Protein AF-A0A2V6S9T0-F1 (afdb_monomer_lite)

Secondary structure (DSSP, 8-state):
-TT---HHHHHHHHHHHHSPTT--GGGGGGT-SSHHHHHHHHHHHH----HHHHHHHHHHHHHHHHHHHHHHHHHHHHHHHHHHHHHT-TTHHHHHHHHHHHHHHHHHHHHHHH--

Foldseek 3Di:
DVVDPDPLVVQLVVLVVPDDPPDDLLVSLVSGDDPVNNVVSVVVVPDPDDPVNVVVVVVVVVVVVVVVVLVVVLVVLVVVLVVCVVVVHPCNVVSVVVNVVSVVVVVVVVVVVPPD

Structure (mmCIF, N/CA/C/O backbone):
data_AF-A0A2V6S9T0-F1
#
_entry.id   AF-A0A2V6S9T0-F1
#
loop_
_atom_site.group_PDB
_atom_site.id
_atom_site.type_symbol
_atom_site.label_atom_id
_atom_site.label_alt_id
_atom_site.label_comp_id
_atom_site.label_asym_id
_atom_site.label_entity_id
_atom_site.label_seq_id
_atom_site.pdbx_PDB_ins_code
_atom_site.Cartn_x
_atom_site.Cartn_y
_atom_site.Cartn_z
_atom_site.occupancy
_atom_site.B_iso_or_equiv
_atom_site.auth_seq_id
_atom_site.auth_comp_id
_atom_site.auth_asym_id
_atom_site.auth_atom_id
_atom_site.pdbx_PDB_model_num
ATOM 1 N N . GLU A 1 1 ? -6.276 1.408 -6.259 1.00 49.69 1 GLU A N 1
ATOM 2 C CA . GLU A 1 1 ? -5.763 2.279 -7.346 1.00 49.69 1 GLU A CA 1
ATOM 3 C C . GLU A 1 1 ? -6.159 3.736 -7.160 1.00 49.69 1 GLU A C 1
ATOM 5 O O . GLU A 1 1 ?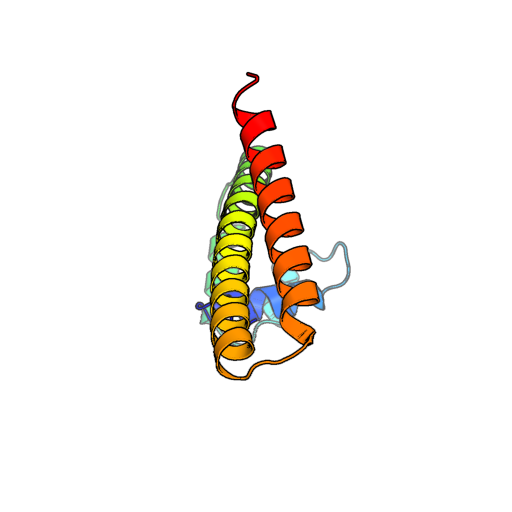 -5.376 4.592 -7.544 1.00 49.69 1 GLU A O 1
ATOM 10 N N . GLU A 1 2 ? -7.282 4.031 -6.496 1.00 52.81 2 GLU A N 1
ATOM 11 C CA . GLU A 1 2 ? -7.670 5.401 -6.106 1.00 52.81 2 GLU A CA 1
ATOM 12 C C . GLU A 1 2 ? -6.632 6.148 -5.249 1.00 52.81 2 GLU A C 1
ATOM 14 O O . GLU A 1 2 ? -6.605 7.374 -5.259 1.00 52.81 2 GLU A O 1
ATOM 19 N N . ASP A 1 3 ? -5.730 5.439 -4.562 1.00 59.22 3 ASP A N 1
ATOM 20 C CA . ASP A 1 3 ? -4.667 6.061 -3.759 1.00 59.22 3 ASP A CA 1
ATOM 21 C C . ASP A 1 3 ? -3.540 6.707 -4.597 1.00 59.22 3 ASP A C 1
ATOM 23 O O . ASP A 1 3 ? -2.679 7.395 -4.044 1.00 59.22 3 ASP A O 1
ATOM 27 N N . LEU A 1 4 ? -3.521 6.502 -5.922 1.00 66.50 4 LEU A N 1
ATOM 28 C CA . LEU A 1 4 ? -2.538 7.087 -6.838 1.00 66.50 4 LEU A CA 1
ATOM 29 C C . LEU A 1 4 ? -3.195 8.110 -7.766 1.00 66.50 4 LEU A C 1
ATOM 31 O O . LEU A 1 4 ? -3.845 7.764 -8.752 1.00 66.50 4 LEU A O 1
ATOM 35 N N . ALA A 1 5 ? -2.957 9.390 -7.481 1.00 75.44 5 ALA A N 1
ATOM 36 C CA . ALA A 1 5 ? -3.516 10.493 -8.258 1.00 75.44 5 ALA A CA 1
ATOM 37 C C . ALA A 1 5 ? -2.996 10.537 -9.709 1.00 75.44 5 ALA A C 1
ATOM 39 O O . ALA A 1 5 ? -3.730 10.934 -10.611 1.00 75.44 5 ALA A O 1
ATOM 40 N N . HIS A 1 6 ? -1.753 10.105 -9.958 1.00 82.69 6 HIS A N 1
ATOM 41 C CA . HIS A 1 6 ? -1.134 10.209 -11.281 1.00 82.69 6 HIS A CA 1
ATOM 42 C C . HIS A 1 6 ? -1.588 9.064 -12.211 1.00 82.69 6 HIS A C 1
ATOM 44 O O . HIS A 1 6 ? -1.251 7.903 -11.950 1.00 82.69 6 HIS A O 1
ATOM 50 N N . PRO A 1 7 ? -2.314 9.346 -13.311 1.00 82.62 7 PRO A N 1
ATOM 51 C CA . PRO A 1 7 ? -2.850 8.313 -14.201 1.00 82.62 7 PRO A CA 1
ATOM 52 C C . PRO A 1 7 ? -1.747 7.470 -14.852 1.00 82.62 7 PRO A C 1
ATOM 54 O O . PRO A 1 7 ? -1.849 6.247 -14.860 1.00 82.62 7 PRO A O 1
ATOM 57 N N . GLY A 1 8 ? -0.641 8.091 -15.275 1.00 84.44 8 GLY A N 1
ATOM 58 C CA . GLY A 1 8 ? 0.456 7.351 -15.903 1.00 84.44 8 GLY A CA 1
ATOM 59 C C . GLY A 1 8 ? 1.178 6.375 -14.965 1.00 84.44 8 GLY A C 1
ATOM 60 O O . GLY A 1 8 ? 1.585 5.299 -15.390 1.00 84.44 8 GLY A O 1
ATOM 61 N N . LEU A 1 9 ? 1.254 6.679 -13.660 1.00 84.44 9 LEU A N 1
ATOM 62 C CA . LEU A 1 9 ? 1.832 5.750 -12.679 1.00 84.44 9 LEU A CA 1
ATOM 63 C C . LEU A 1 9 ? 0.896 4.566 -12.425 1.00 84.44 9 LEU A C 1
ATOM 65 O O . LEU A 1 9 ? 1.361 3.450 -12.213 1.00 84.44 9 LEU A O 1
ATOM 69 N N . ARG A 1 10 ? -0.425 4.787 -12.476 1.00 87.56 10 ARG A N 1
ATOM 70 C CA . ARG A 1 10 ? -1.405 3.697 -12.387 1.00 87.56 10 ARG A CA 1
ATOM 71 C C . ARG A 1 10 ? -1.276 2.742 -13.569 1.00 87.56 10 ARG A C 1
ATOM 73 O O . ARG A 1 10 ? -1.234 1.537 -13.349 1.00 87.56 10 ARG A O 1
ATOM 80 N N . ALA A 1 11 ? -1.152 3.273 -14.784 1.00 88.12 11 ALA A N 1
ATOM 81 C CA . ALA A 1 11 ? -0.954 2.465 -15.984 1.00 88.12 11 ALA A CA 1
ATOM 82 C C . ALA A 1 11 ? 0.345 1.640 -15.915 1.00 88.12 11 ALA A C 1
ATOM 84 O O . ALA A 1 11 ? 0.310 0.434 -16.146 1.00 88.12 11 ALA A O 1
ATOM 85 N N . LEU A 1 12 ? 1.459 2.256 -15.498 1.00 88.94 12 LEU A N 1
ATOM 86 C CA . LEU A 1 12 ? 2.738 1.559 -15.308 1.00 88.94 12 LEU A CA 1
ATOM 87 C C . LEU A 1 12 ? 2.649 0.424 -14.286 1.00 88.94 12 LEU A C 1
ATOM 89 O O . LEU A 1 12 ? 3.126 -0.678 -14.542 1.00 88.94 12 LEU A O 1
ATOM 93 N N . LEU A 1 13 ? 2.012 0.664 -13.138 1.00 87.75 13 LEU A N 1
ATOM 94 C CA . LEU A 1 13 ? 1.816 -0.374 -12.123 1.00 87.75 13 LEU A CA 1
ATOM 95 C C . LEU A 1 13 ? 0.892 -1.494 -12.604 1.00 87.75 13 LEU A C 1
ATOM 97 O O . LEU A 1 13 ? 1.096 -2.648 -12.231 1.00 87.75 13 LEU A O 1
ATOM 101 N N . GLY A 1 14 ? -0.113 -1.163 -13.415 1.00 89.06 14 GLY A N 1
ATOM 102 C CA . GLY A 1 14 ? -0.961 -2.147 -14.080 1.00 89.06 14 GLY A CA 1
ATOM 103 C C . GLY A 1 14 ? -0.139 -3.065 -14.981 1.00 89.06 14 GLY A C 1
ATOM 104 O O . GLY A 1 14 ? -0.187 -4.281 -14.806 1.00 89.06 14 GLY A O 1
ATOM 105 N N . ALA A 1 15 ? 0.673 -2.485 -15.868 1.00 88.94 15 ALA A N 1
ATOM 106 C CA . ALA A 1 15 ? 1.552 -3.232 -16.766 1.00 88.94 15 ALA A CA 1
ATOM 107 C C . ALA A 1 15 ? 2.563 -4.100 -15.994 1.00 88.94 15 ALA A C 1
ATOM 109 O O . ALA A 1 15 ? 2.678 -5.295 -16.251 1.00 88.94 15 ALA A O 1
ATOM 110 N N . LEU A 1 16 ? 3.223 -3.540 -14.973 1.00 88.62 16 LEU A N 1
ATOM 111 C CA . LEU A 1 16 ? 4.184 -4.262 -14.128 1.00 88.62 16 LEU A CA 1
ATOM 112 C C . LEU A 1 16 ? 3.578 -5.469 -13.403 1.00 88.62 16 LEU A C 1
ATOM 114 O O . LEU A 1 16 ? 4.258 -6.472 -13.217 1.00 88.62 16 LEU A O 1
ATOM 118 N N . ARG A 1 17 ? 2.314 -5.389 -12.974 1.00 87.19 17 ARG A N 1
ATOM 119 C CA . ARG A 1 17 ? 1.633 -6.506 -12.297 1.00 87.19 17 ARG A CA 1
ATOM 120 C C . ARG A 1 17 ? 1.291 -7.659 -13.231 1.00 87.19 17 ARG A C 1
ATOM 122 O O . ARG A 1 17 ? 1.215 -8.790 -12.766 1.00 87.19 17 ARG A O 1
ATOM 129 N N . GLN A 1 18 ? 1.017 -7.357 -14.497 1.00 87.50 18 GLN A N 1
ATOM 130 C CA . GLN A 1 18 ? 0.688 -8.362 -15.510 1.00 87.50 18 GLN A CA 1
ATOM 131 C C . GLN A 1 18 ? 1.943 -8.947 -16.163 1.00 87.50 18 GLN A C 1
ATOM 133 O O . GLN A 1 18 ? 1.893 -10.032 -16.740 1.00 87.50 18 GLN A O 1
ATOM 138 N N . ALA A 1 19 ? 3.071 -8.243 -16.064 1.00 86.50 19 ALA A N 1
ATOM 139 C CA . ALA A 1 19 ? 4.330 -8.692 -16.620 1.00 86.50 19 ALA A CA 1
ATOM 140 C C . ALA A 1 19 ? 4.854 -9.945 -15.892 1.00 86.50 19 ALA A C 1
ATOM 142 O O . ALA A 1 19 ? 4.903 -9.979 -14.657 1.00 86.50 19 ALA A O 1
ATOM 143 N N . PRO A 1 20 ? 5.292 -10.975 -16.637 1.00 83.25 20 PRO A N 1
ATOM 144 C CA . PRO A 1 20 ? 6.000 -12.108 -16.062 1.00 83.25 20 PRO A CA 1
ATOM 145 C C . PRO A 1 20 ? 7.241 -11.669 -15.272 1.00 83.25 20 PRO A C 1
ATOM 147 O O . PRO A 1 20 ? 7.949 -10.732 -15.649 1.00 83.25 20 PRO A O 1
ATOM 150 N N . ALA A 1 21 ? 7.533 -12.379 -14.181 1.00 82.75 21 ALA A N 1
ATOM 151 C CA . ALA A 1 21 ? 8.728 -12.118 -13.387 1.00 82.75 21 ALA A CA 1
ATOM 152 C C . ALA A 1 21 ? 9.999 -12.285 -14.242 1.00 82.75 21 ALA A C 1
ATOM 154 O O . ALA A 1 21 ? 10.151 -13.280 -14.949 1.00 82.75 21 ALA A O 1
ATOM 155 N N . GLY A 1 22 ? 10.917 -11.318 -14.156 1.00 76.31 22 GLY A N 1
ATOM 156 C CA . GLY A 1 22 ? 12.190 -11.338 -14.888 1.00 76.31 22 GLY A CA 1
ATOM 157 C C . GLY A 1 22 ? 12.142 -10.748 -16.301 1.00 76.31 22 GLY A C 1
ATOM 158 O O . GLY A 1 22 ? 13.147 -10.799 -17.005 1.00 76.31 22 GLY A O 1
ATOM 159 N N . VAL A 1 23 ? 11.012 -10.174 -16.722 1.00 84.31 23 VAL A N 1
ATOM 160 C CA . VAL A 1 23 ? 10.933 -9.409 -17.973 1.00 84.31 23 VAL A CA 1
ATOM 161 C C . VAL A 1 23 ? 11.747 -8.118 -17.862 1.00 84.31 23 VAL A C 1
ATOM 163 O O . VAL A 1 23 ? 11.701 -7.427 -16.844 1.00 84.31 23 VAL A O 1
ATOM 166 N N . ALA A 1 24 ? 12.489 -7.800 -18.927 1.00 85.50 24 ALA A N 1
ATOM 167 C CA . ALA A 1 24 ? 13.244 -6.558 -19.029 1.00 85.50 24 ALA A CA 1
ATOM 168 C C . ALA A 1 24 ? 12.289 -5.348 -18.949 1.00 85.50 24 ALA A C 1
ATOM 170 O O . ALA A 1 24 ? 11.263 -5.353 -19.637 1.00 85.50 24 ALA A O 1
ATOM 171 N N . PRO A 1 25 ? 12.594 -4.313 -18.149 1.00 83.31 25 PRO A N 1
ATOM 172 C CA . PRO A 1 25 ? 11.721 -3.151 -17.985 1.00 83.31 25 PRO A CA 1
ATOM 173 C C . PRO A 1 25 ? 11.326 -2.466 -19.303 1.00 83.31 25 PRO A C 1
ATOM 175 O O . PRO A 1 25 ? 10.213 -1.963 -19.430 1.00 83.31 25 PRO A O 1
ATOM 178 N N . GLU A 1 26 ? 12.198 -2.489 -20.311 1.00 88.50 26 GLU A N 1
ATOM 179 C CA . GLU A 1 26 ? 11.965 -1.932 -21.645 1.00 88.50 26 GLU A CA 1
ATOM 180 C C . GLU A 1 26 ? 10.811 -2.626 -22.378 1.00 88.50 26 GLU A C 1
ATOM 182 O O . GLU A 1 26 ? 10.104 -1.990 -23.159 1.00 88.50 26 GLU A O 1
ATOM 187 N N . ALA A 1 27 ? 10.578 -3.915 -22.116 1.00 88.75 27 ALA A N 1
ATOM 188 C CA . ALA A 1 27 ? 9.500 -4.669 -22.752 1.00 88.75 27 ALA A CA 1
ATOM 189 C C . ALA A 1 27 ? 8.110 -4.155 -22.341 1.00 88.75 27 ALA A C 1
ATOM 191 O O . ALA A 1 27 ? 7.152 -4.298 -23.098 1.00 88.75 27 ALA A O 1
ATOM 192 N N . LEU A 1 28 ? 8.004 -3.479 -21.189 1.00 87.94 28 LEU A N 1
ATOM 193 C CA . LEU A 1 28 ? 6.760 -2.854 -20.736 1.00 87.94 28 LEU A CA 1
ATOM 194 C C . LEU A 1 28 ? 6.316 -1.709 -21.649 1.00 87.94 28 LEU A C 1
ATOM 196 O O . LEU A 1 28 ? 5.137 -1.374 -21.650 1.00 87.94 28 LEU A O 1
ATOM 200 N N . MET A 1 29 ? 7.212 -1.130 -22.459 1.00 90.12 29 MET A N 1
ATOM 201 C CA . MET A 1 29 ? 6.871 -0.057 -23.402 1.00 90.12 29 MET A CA 1
ATOM 202 C C . MET A 1 29 ? 5.742 -0.445 -24.365 1.00 90.12 29 MET A C 1
ATOM 204 O O . MET A 1 29 ? 4.972 0.425 -24.769 1.00 90.12 29 MET A O 1
ATOM 208 N N . ALA A 1 30 ? 5.644 -1.727 -24.734 1.00 88.50 30 ALA A N 1
ATOM 209 C CA . ALA A 1 30 ? 4.615 -2.235 -25.642 1.00 88.50 30 ALA A CA 1
ATOM 210 C C . ALA A 1 30 ? 3.232 -2.365 -24.979 1.00 88.50 30 ALA A C 1
ATOM 212 O O . ALA A 1 30 ? 2.217 -2.293 -25.666 1.00 88.50 30 ALA A O 1
ATOM 213 N N . GLU A 1 31 ? 3.197 -2.507 -23.654 1.00 87.81 31 GLU A N 1
ATOM 214 C CA . GLU A 1 31 ? 1.979 -2.726 -22.863 1.00 87.81 31 GLU A CA 1
ATOM 215 C C . GLU A 1 31 ? 1.354 -1.413 -22.359 1.00 87.81 31 GLU A C 1
ATOM 217 O O . GLU A 1 31 ? 0.276 -1.408 -21.760 1.00 87.81 31 GLU A O 1
ATOM 222 N N . LEU A 1 32 ? 2.029 -0.277 -22.568 1.00 88.25 32 LEU A N 1
ATOM 223 C CA . LEU A 1 32 ? 1.566 1.019 -22.085 1.00 88.25 32 LEU A CA 1
ATOM 224 C C . LEU A 1 32 ? 0.590 1.686 -23.064 1.00 88.25 32 LEU A C 1
ATOM 226 O O . LEU A 1 32 ? 0.827 1.697 -24.272 1.00 88.25 32 LEU A O 1
ATOM 230 N N . PRO A 1 33 ? -0.489 2.306 -22.549 1.00 85.38 33 PRO A N 1
ATOM 231 C CA . PRO A 1 33 ? -1.619 2.751 -23.363 1.00 85.38 33 PRO A CA 1
ATOM 232 C C . PRO A 1 33 ? -1.321 3.976 -24.238 1.00 85.38 33 PRO A C 1
ATOM 234 O O . PRO A 1 33 ? -2.042 4.223 -25.203 1.00 85.38 33 PRO A O 1
ATOM 237 N N . GLY A 1 34 ? -0.296 4.764 -23.904 1.00 89.06 34 GLY A N 1
ATOM 238 C CA . GLY A 1 34 ? -0.058 6.064 -24.519 1.00 89.06 34 GLY A CA 1
ATOM 239 C C . GLY A 1 34 ? 1.401 6.505 -24.506 1.00 89.06 34 GLY A C 1
ATOM 240 O O . GLY A 1 34 ? 2.294 5.876 -23.940 1.00 89.06 34 GLY A O 1
ATOM 241 N N . GLU A 1 35 ? 1.673 7.597 -25.218 1.00 88.81 35 GLU A N 1
ATOM 242 C CA . GLU A 1 35 ? 3.006 8.206 -25.293 1.00 88.81 35 GLU A CA 1
ATOM 243 C C . GLU A 1 35 ? 3.439 8.837 -23.963 1.00 88.81 35 GLU A C 1
ATOM 245 O O . GLU A 1 35 ? 4.610 8.755 -23.607 1.00 88.81 35 GLU A O 1
ATOM 250 N N . ALA A 1 36 ? 2.499 9.384 -23.186 1.00 86.44 36 ALA A N 1
ATOM 251 C CA . ALA A 1 36 ? 2.791 9.971 -21.880 1.00 86.44 36 ALA A CA 1
ATOM 252 C C . ALA A 1 36 ? 3.325 8.924 -20.885 1.00 86.44 36 ALA A C 1
ATOM 254 O O . ALA A 1 36 ? 4.303 9.167 -20.180 1.00 86.44 36 ALA A O 1
ATOM 255 N N . GLU A 1 37 ? 2.718 7.738 -20.855 1.00 90.81 37 GLU A N 1
ATOM 256 C CA . GLU A 1 37 ? 3.144 6.620 -20.014 1.00 90.81 37 GLU A CA 1
ATOM 257 C C . GLU A 1 37 ? 4.505 6.075 -20.447 1.00 90.81 37 GLU A C 1
ATOM 259 O O . GLU A 1 37 ? 5.361 5.807 -19.604 1.00 90.81 37 GLU A O 1
ATOM 264 N N . ARG A 1 38 ? 4.723 5.947 -21.761 1.00 91.38 38 ARG A N 1
ATOM 265 C CA . ARG A 1 38 ? 6.003 5.497 -22.327 1.00 91.38 38 ARG A CA 1
ATOM 266 C C . ARG A 1 38 ? 7.126 6.495 -22.055 1.00 91.38 38 ARG A C 1
ATOM 268 O O . ARG A 1 38 ? 8.219 6.087 -21.676 1.00 91.38 38 ARG A O 1
ATOM 275 N N . GLY A 1 39 ? 6.850 7.794 -22.170 1.00 89.12 39 GLY A N 1
ATOM 276 C CA . GLY A 1 39 ? 7.791 8.853 -21.805 1.00 89.12 39 GLY A CA 1
ATOM 277 C C . GLY A 1 39 ? 8.151 8.827 -20.318 1.00 89.12 39 GLY A C 1
ATOM 278 O O . GLY A 1 39 ? 9.319 8.970 -19.965 1.00 89.12 39 GLY A O 1
ATOM 279 N N . LEU A 1 40 ? 7.170 8.566 -19.447 1.00 90.31 40 LEU A N 1
ATOM 280 C CA . LEU A 1 40 ? 7.408 8.387 -18.015 1.00 90.31 40 LEU A CA 1
ATOM 281 C C . LEU A 1 40 ? 8.288 7.162 -17.729 1.00 90.31 40 LEU A C 1
ATOM 283 O O . LEU A 1 40 ? 9.229 7.271 -16.947 1.00 90.31 40 LEU A O 1
ATOM 287 N N . LEU A 1 41 ? 8.032 6.019 -18.377 1.00 90.75 41 LEU A N 1
ATOM 288 C CA . LEU A 1 41 ? 8.901 4.846 -18.248 1.00 90.75 41 LEU A CA 1
ATOM 289 C C . LEU A 1 41 ? 10.320 5.146 -18.740 1.00 90.75 41 LEU A C 1
ATOM 291 O O . LEU A 1 41 ? 11.277 4.802 -18.060 1.00 90.75 41 LEU A O 1
ATOM 295 N N . ALA A 1 42 ? 10.469 5.829 -19.876 1.00 90.38 42 ALA A N 1
ATOM 296 C CA . ALA A 1 42 ? 11.781 6.177 -20.418 1.00 90.38 42 ALA A CA 1
ATOM 297 C C . ALA A 1 42 ? 12.578 7.053 -19.441 1.00 90.38 42 ALA A C 1
ATOM 299 O O . ALA A 1 42 ? 13.749 6.782 -19.192 1.00 90.38 42 ALA A O 1
ATOM 300 N N . ALA A 1 43 ? 11.929 8.053 -18.837 1.00 89.75 43 ALA A N 1
ATOM 301 C CA . ALA A 1 43 ? 12.552 8.895 -17.821 1.00 89.75 43 ALA A CA 1
ATOM 302 C C . ALA A 1 43 ? 13.028 8.077 -16.607 1.00 89.75 43 ALA A C 1
ATOM 304 O O . ALA A 1 43 ? 14.153 8.271 -16.155 1.00 89.75 43 ALA A O 1
ATOM 305 N N . LEU A 1 44 ? 12.212 7.128 -16.132 1.00 87.69 44 LEU A N 1
ATOM 306 C CA . LEU A 1 44 ? 12.562 6.246 -15.012 1.00 87.69 44 LEU A CA 1
ATOM 307 C C . LEU A 1 44 ? 13.725 5.300 -15.340 1.00 87.69 44 LEU A C 1
ATOM 309 O O . LEU A 1 44 ? 14.567 5.057 -14.486 1.00 87.69 44 LEU A O 1
ATOM 313 N N . LEU A 1 45 ? 13.798 4.776 -16.567 1.00 87.69 45 LEU A N 1
ATOM 314 C CA . LEU A 1 45 ? 14.900 3.900 -16.995 1.00 87.69 45 LEU A CA 1
ATOM 315 C C . LEU A 1 45 ? 16.227 4.647 -17.138 1.00 87.69 45 LEU A C 1
ATOM 317 O O . LEU A 1 45 ? 17.294 4.062 -16.972 1.00 87.69 45 LEU A O 1
ATOM 321 N N . MET A 1 46 ? 16.165 5.937 -17.462 1.00 87.12 46 MET A N 1
ATOM 322 C CA . MET A 1 46 ? 17.345 6.796 -17.549 1.00 87.12 46 MET A CA 1
ATOM 323 C C . MET A 1 46 ? 17.801 7.319 -16.182 1.00 87.12 46 MET A C 1
ATOM 325 O O . MET A 1 46 ? 18.928 7.806 -16.062 1.00 87.12 46 MET A O 1
ATOM 329 N N . GLU A 1 47 ? 16.945 7.247 -15.163 1.00 83.12 47 GLU A N 1
ATOM 330 C CA . GLU A 1 47 ? 17.266 7.692 -13.814 1.00 83.12 47 GLU A CA 1
ATOM 331 C C . GLU A 1 47 ? 18.313 6.757 -13.191 1.00 83.12 47 GLU A C 1
ATOM 333 O O . GLU A 1 47 ? 18.048 5.603 -12.861 1.00 83.12 47 GLU A O 1
ATOM 338 N N . GLN A 1 48 ? 19.538 7.260 -13.025 1.00 66.19 48 GLN A N 1
ATOM 339 C CA . GLN A 1 48 ? 20.634 6.521 -12.395 1.00 66.19 48 GLN A CA 1
ATOM 340 C C . GLN A 1 48 ? 20.499 6.561 -10.868 1.00 66.19 48 GLN A C 1
ATOM 342 O O . GLN A 1 48 ? 21.280 7.211 -10.175 1.00 66.19 48 GLN A O 1
ATOM 347 N N . ALA A 1 49 ? 19.484 5.886 -10.337 1.00 69.06 49 ALA A N 1
ATOM 348 C CA . ALA A 1 49 ? 19.378 5.644 -8.906 1.00 69.06 49 ALA A CA 1
ATOM 349 C C . ALA A 1 49 ? 20.191 4.398 -8.533 1.00 69.06 49 ALA A C 1
ATOM 351 O O . ALA A 1 49 ? 20.082 3.357 -9.182 1.00 69.06 49 ALA A O 1
ATOM 352 N N . SER A 1 50 ? 20.996 4.480 -7.470 1.00 75.31 50 SER A N 1
ATOM 353 C CA . SER A 1 50 ? 21.622 3.274 -6.931 1.00 75.31 50 SER A CA 1
ATOM 354 C C . SER A 1 50 ? 20.554 2.376 -6.295 1.00 75.31 50 SER A C 1
ATOM 356 O O . SER A 1 50 ? 19.569 2.852 -5.725 1.00 75.31 50 SER A O 1
ATOM 358 N N . GLU A 1 51 ? 20.743 1.059 -6.360 1.00 71.25 51 GLU A N 1
ATOM 359 C CA . GLU A 1 51 ? 19.794 0.092 -5.790 1.00 71.25 51 GLU A CA 1
ATOM 360 C C . GLU A 1 51 ? 19.599 0.294 -4.272 1.00 71.25 51 GLU A C 1
ATOM 362 O O . GLU A 1 51 ? 18.490 0.160 -3.747 1.00 71.25 51 GLU A O 1
ATOM 367 N N . ALA A 1 52 ? 20.659 0.718 -3.573 1.00 69.81 52 ALA A N 1
ATOM 368 C CA . ALA A 1 52 ? 20.611 1.066 -2.155 1.00 69.81 52 ALA A CA 1
ATOM 369 C C . ALA A 1 52 ? 19.721 2.294 -1.881 1.00 69.81 52 ALA A C 1
ATOM 371 O O . ALA A 1 52 ? 18.960 2.303 -0.908 1.00 69.81 52 ALA A O 1
ATOM 372 N N . ASP A 1 53 ? 19.762 3.307 -2.751 1.00 81.31 53 ASP A N 1
ATOM 373 C CA . ASP A 1 53 ? 18.916 4.496 -2.625 1.00 81.31 53 ASP A CA 1
ATOM 374 C C . ASP A 1 53 ? 17.443 4.153 -2.849 1.00 81.31 53 ASP A C 1
ATOM 37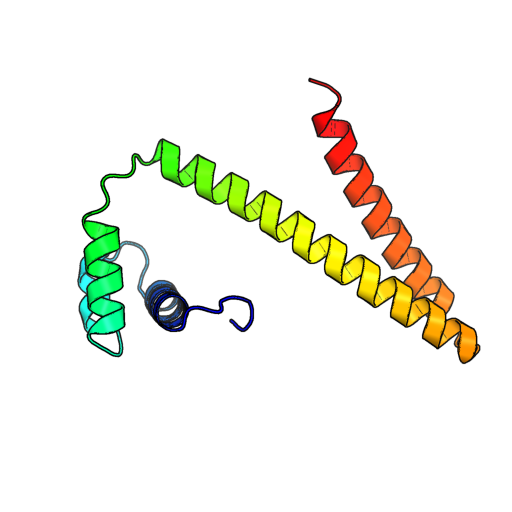6 O O . ASP A 1 53 ? 16.580 4.638 -2.114 1.00 81.31 53 ASP A O 1
ATOM 380 N N . LEU A 1 54 ? 17.144 3.274 -3.809 1.00 79.31 54 LEU A N 1
ATOM 381 C CA . LEU A 1 54 ? 15.779 2.826 -4.085 1.00 79.31 54 LEU A CA 1
ATOM 382 C C . LEU A 1 54 ? 15.191 2.041 -2.909 1.00 79.31 54 LEU A C 1
ATOM 384 O O . LEU A 1 54 ? 14.068 2.319 -2.487 1.00 79.31 54 LEU A O 1
ATOM 388 N N . HIS A 1 55 ? 15.947 1.107 -2.324 1.00 77.56 55 HIS A N 1
ATOM 389 C CA . HIS A 1 55 ? 15.470 0.329 -1.178 1.00 77.56 55 HIS A CA 1
ATOM 390 C C . HIS A 1 55 ? 15.145 1.219 0.034 1.00 77.56 55 HIS A C 1
ATOM 392 O O . HIS A 1 55 ? 14.095 1.068 0.674 1.00 77.56 55 HIS A O 1
ATOM 398 N N . ASN A 1 56 ? 16.011 2.194 0.320 1.00 82.44 56 ASN A N 1
ATOM 399 C CA . ASN A 1 56 ? 15.805 3.153 1.402 1.00 82.44 56 ASN A CA 1
ATOM 400 C C . ASN A 1 56 ? 14.582 4.045 1.146 1.00 82.44 56 ASN A C 1
ATOM 402 O O . ASN A 1 56 ? 13.757 4.238 2.044 1.00 82.44 56 ASN A O 1
ATOM 406 N N . GLN A 1 57 ? 14.422 4.542 -0.083 1.00 83.31 57 GLN A N 1
ATOM 407 C CA . GLN A 1 57 ? 13.277 5.365 -0.473 1.00 83.31 57 GLN A CA 1
ATOM 408 C C . GLN A 1 57 ? 11.956 4.596 -0.394 1.00 83.31 57 GLN A C 1
ATOM 410 O O . GLN A 1 57 ? 10.991 5.098 0.186 1.00 83.31 57 GLN A O 1
ATOM 415 N N . VAL A 1 58 ? 11.917 3.358 -0.897 1.00 86.56 58 VAL A N 1
ATOM 416 C CA . VAL A 1 58 ? 10.736 2.487 -0.809 1.00 86.56 58 VAL A CA 1
ATOM 417 C C . VAL A 1 58 ? 10.367 2.233 0.650 1.00 86.56 58 VAL A C 1
ATOM 419 O O . VAL A 1 58 ? 9.202 2.384 1.020 1.00 86.56 58 VAL A O 1
ATOM 422 N N . THR A 1 59 ? 11.349 1.922 1.496 1.00 85.12 59 THR A N 1
ATOM 423 C CA . THR A 1 59 ? 11.127 1.697 2.931 1.0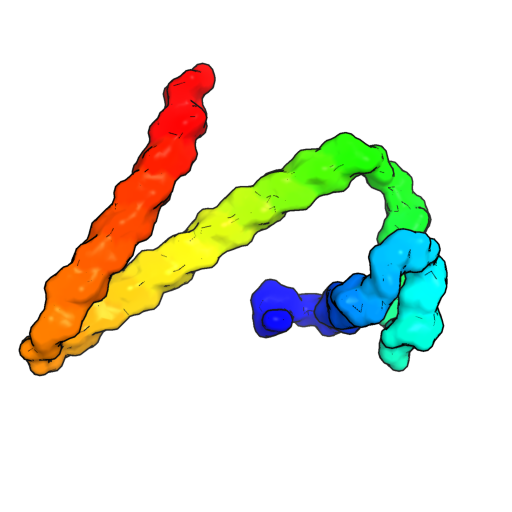0 85.12 59 THR A CA 1
ATOM 424 C C . THR A 1 59 ? 10.546 2.939 3.610 1.00 85.12 59 THR A C 1
ATOM 426 O O . THR A 1 59 ? 9.607 2.848 4.405 1.00 85.12 59 THR A O 1
ATOM 429 N N . GLU A 1 60 ? 11.062 4.124 3.289 1.00 85.44 60 GLU A N 1
ATOM 430 C CA . GLU A 1 60 ? 10.550 5.377 3.842 1.00 85.44 60 GLU A CA 1
ATOM 431 C C . GLU A 1 60 ? 9.131 5.688 3.344 1.00 85.44 60 GLU A C 1
ATOM 433 O O . GLU A 1 60 ? 8.254 6.089 4.116 1.00 85.44 60 GLU A O 1
ATOM 438 N N . TRP A 1 61 ? 8.847 5.445 2.066 1.00 85.19 61 TRP A N 1
ATOM 439 C CA . TRP A 1 61 ? 7.504 5.613 1.516 1.00 85.19 61 TRP A CA 1
ATOM 440 C C . TRP A 1 61 ? 6.496 4.639 2.120 1.00 85.19 61 TRP A C 1
ATOM 442 O O . TRP A 1 61 ? 5.381 5.065 2.434 1.00 85.19 61 TRP A O 1
ATOM 452 N N . GLN A 1 62 ? 6.885 3.384 2.360 1.00 85.94 62 GLN A N 1
ATOM 453 C CA . GLN A 1 62 ? 6.065 2.397 3.065 1.00 85.94 62 GLN A CA 1
ATOM 454 C C . GLN A 1 62 ? 5.717 2.879 4.476 1.00 85.94 62 GLN A C 1
ATOM 456 O O . GLN A 1 62 ? 4.538 2.952 4.826 1.00 85.94 62 GLN A O 1
ATOM 461 N N . LYS A 1 63 ? 6.710 3.337 5.251 1.00 84.44 63 LYS A N 1
ATOM 462 C CA . LYS A 1 63 ? 6.477 3.916 6.586 1.00 84.44 63 LYS A CA 1
ATOM 463 C C . LYS A 1 63 ? 5.498 5.086 6.532 1.00 84.44 63 LYS A C 1
ATOM 465 O O . LYS A 1 63 ? 4.541 5.144 7.307 1.00 84.44 63 LYS A O 1
ATOM 470 N N . ARG A 1 64 ? 5.704 6.025 5.602 1.00 85.50 64 ARG A N 1
ATOM 471 C CA . ARG A 1 64 ? 4.830 7.199 5.440 1.00 85.50 64 ARG A CA 1
ATOM 472 C C . ARG A 1 64 ? 3.408 6.802 5.047 1.00 85.50 64 ARG A C 1
ATOM 474 O O . ARG A 1 64 ? 2.455 7.399 5.554 1.00 85.50 64 ARG A O 1
ATOM 481 N N . TYR A 1 65 ? 3.257 5.826 4.156 1.00 84.50 65 TYR A N 1
ATOM 482 C CA . TYR A 1 65 ? 1.958 5.295 3.754 1.00 84.50 65 TYR A CA 1
ATOM 483 C C . TYR A 1 65 ? 1.234 4.647 4.937 1.00 84.50 65 TYR A C 1
ATOM 485 O O . TYR A 1 65 ? 0.095 5.017 5.221 1.00 84.50 65 TYR A O 1
ATOM 493 N N . ASP A 1 66 ? 1.912 3.787 5.694 1.00 84.25 66 ASP A N 1
ATOM 494 C CA . ASP A 1 66 ? 1.343 3.116 6.863 1.00 84.25 66 ASP A CA 1
ATOM 495 C C . ASP A 1 66 ? 0.890 4.105 7.937 1.00 84.25 66 ASP A C 1
ATOM 497 O O . ASP A 1 66 ? -0.202 3.975 8.495 1.00 84.25 66 ASP A O 1
ATOM 501 N N . ILE A 1 67 ? 1.688 5.145 8.197 1.00 82.31 67 ILE A N 1
ATOM 502 C CA . ILE A 1 67 ? 1.318 6.215 9.132 1.00 82.31 67 ILE A CA 1
ATOM 503 C C . ILE A 1 67 ? 0.045 6.928 8.659 1.00 82.31 67 ILE A C 1
ATOM 505 O O . ILE A 1 67 ? -0.860 7.168 9.464 1.00 82.31 67 ILE A O 1
ATOM 509 N N . ARG A 1 68 ? -0.050 7.278 7.369 1.00 84.94 68 ARG A N 1
ATOM 510 C CA . ARG A 1 68 ? -1.240 7.946 6.814 1.00 84.94 68 ARG A CA 1
ATOM 511 C C . ARG A 1 68 ? -2.470 7.045 6.867 1.00 84.94 68 ARG A C 1
ATOM 513 O O . ARG A 1 68 ? -3.519 7.495 7.327 1.00 84.94 68 ARG A O 1
ATOM 520 N N . ARG A 1 69 ? -2.334 5.783 6.459 1.00 84.81 69 ARG A N 1
ATOM 521 C CA . ARG A 1 69 ? -3.414 4.791 6.468 1.00 84.81 69 ARG A CA 1
ATOM 522 C C . ARG A 1 69 ? -3.961 4.580 7.877 1.00 84.81 69 ARG A C 1
ATOM 524 O O . ARG A 1 69 ? -5.165 4.698 8.078 1.00 84.81 69 ARG A O 1
ATOM 531 N N . ARG A 1 70 ? -3.089 4.380 8.869 1.00 82.19 70 ARG A N 1
ATOM 532 C CA . ARG A 1 70 ? -3.499 4.225 10.276 1.00 82.19 70 ARG A CA 1
ATOM 533 C C . ARG A 1 70 ? -4.199 5.473 10.817 1.00 82.19 70 ARG A C 1
ATOM 535 O O . ARG A 1 70 ? -5.214 5.356 11.494 1.00 82.19 70 ARG A O 1
ATOM 542 N N . LYS A 1 71 ? -3.714 6.680 10.487 1.00 85.31 71 LYS A N 1
ATOM 543 C CA . LYS A 1 71 ? -4.395 7.937 10.861 1.00 85.31 71 LYS A CA 1
ATOM 544 C C . LYS A 1 71 ? -5.804 8.025 10.270 1.00 85.31 71 LYS A C 1
ATOM 546 O O . LYS A 1 71 ? -6.709 8.478 10.966 1.00 85.31 71 LYS A O 1
ATOM 551 N N . LYS A 1 72 ? -5.987 7.613 9.011 1.00 87.62 72 LYS A N 1
ATOM 552 C CA . LYS A 1 72 ? -7.303 7.565 8.356 1.00 87.62 72 LYS A CA 1
ATOM 553 C C . LYS A 1 72 ? -8.233 6.582 9.077 1.00 87.62 72 LYS A C 1
ATOM 555 O O . LYS A 1 72 ? -9.305 6.991 9.501 1.00 87.62 72 LYS A O 1
ATOM 560 N N . GLN A 1 73 ? -7.760 5.363 9.338 1.00 85.94 73 GLN A N 1
ATOM 561 C CA . GLN A 1 73 ? -8.520 4.328 10.051 1.00 85.94 73 GLN A CA 1
ATOM 562 C C . GLN A 1 73 ? -8.951 4.764 11.456 1.00 85.94 73 GLN A C 1
ATOM 564 O O . GLN A 1 73 ? -10.097 4.562 11.837 1.00 85.94 73 GLN A O 1
ATOM 569 N N . ILE A 1 74 ? -8.064 5.412 12.221 1.00 86.75 74 ILE A N 1
ATOM 570 C CA . ILE A 1 74 ? -8.408 5.939 13.551 1.00 86.75 74 ILE A CA 1
ATOM 571 C C . ILE A 1 74 ? -9.539 6.968 13.453 1.00 86.75 74 ILE A C 1
ATOM 573 O O . ILE A 1 74 ? -10.478 6.908 14.239 1.00 86.75 74 ILE A O 1
ATOM 577 N N . ARG A 1 75 ? -9.477 7.892 12.485 1.00 87.19 75 ARG A N 1
ATOM 578 C CA . ARG A 1 75 ? -10.533 8.898 12.287 1.00 87.19 75 ARG A CA 1
ATOM 579 C C . ARG A 1 75 ? -11.867 8.255 11.912 1.00 87.19 75 ARG A C 1
ATOM 581 O O . ARG A 1 75 ? -12.889 8.643 12.465 1.00 87.19 75 ARG A O 1
ATOM 588 N N . GLU A 1 76 ? -11.846 7.282 11.005 1.00 89.44 76 GLU A N 1
ATOM 589 C CA . GLU A 1 76 ? -13.038 6.546 10.567 1.00 89.44 76 GLU A CA 1
ATOM 590 C C . GLU A 1 76 ? -13.675 5.767 11.724 1.00 89.44 76 GLU A C 1
ATOM 592 O O . GLU A 1 76 ? -14.877 5.885 11.943 1.00 89.44 76 GLU A O 1
ATOM 597 N N . LEU A 1 77 ? -12.875 5.056 12.526 1.00 86.69 77 LEU A N 1
ATOM 598 C CA . LEU A 1 77 ? -13.362 4.338 13.707 1.00 86.69 77 LEU A CA 1
ATOM 599 C C . LEU A 1 77 ? -13.891 5.281 14.786 1.00 86.69 77 LEU A C 1
ATOM 601 O O . LEU A 1 77 ? -14.944 5.020 15.356 1.00 86.69 77 LEU A O 1
ATOM 605 N N . SER A 1 78 ? -13.211 6.401 15.054 1.00 85.69 78 SER A N 1
ATOM 606 C CA . SER A 1 78 ? -13.721 7.407 15.994 1.00 85.69 78 SER A CA 1
ATOM 607 C C . SER A 1 78 ? -15.067 7.979 15.543 1.00 85.69 78 SER A C 1
ATOM 609 O O . SER A 1 78 ? -15.953 8.160 16.372 1.00 85.69 78 SER A O 1
ATOM 611 N N . LEU A 1 79 ? -15.248 8.225 14.241 1.00 89.31 79 LEU A N 1
ATOM 612 C CA . LEU A 1 79 ? -16.530 8.665 13.690 1.00 89.31 79 LEU A CA 1
ATOM 613 C C . LEU A 1 79 ? -17.604 7.570 13.791 1.00 89.31 79 LEU A C 1
ATOM 615 O O . LEU A 1 79 ? -18.744 7.859 14.139 1.00 89.31 79 LEU A O 1
ATOM 619 N N . ALA A 1 80 ? -17.250 6.314 13.521 1.00 86.12 80 ALA A N 1
ATOM 620 C CA . ALA A 1 80 ? -18.176 5.193 13.647 1.00 86.12 80 ALA A CA 1
ATOM 621 C C . ALA A 1 80 ? -18.636 4.996 15.102 1.00 86.12 80 ALA A C 1
ATOM 623 O O . ALA A 1 80 ? -19.821 4.783 15.342 1.00 86.12 80 ALA A O 1
ATOM 624 N N . ILE A 1 81 ? -17.729 5.140 16.076 1.00 84.50 81 ILE A N 1
ATOM 625 C CA . ILE A 1 81 ? -18.050 5.062 17.509 1.00 84.50 81 ILE A CA 1
ATOM 626 C C . ILE A 1 81 ? -19.014 6.177 17.910 1.00 84.50 81 ILE A C 1
ATOM 628 O O . ILE A 1 81 ? -20.028 5.886 18.537 1.00 84.50 81 ILE A O 1
ATOM 632 N N . THR A 1 82 ? -18.757 7.433 17.529 1.00 86.81 82 THR A N 1
ATOM 633 C CA . THR A 1 82 ? -19.662 8.542 17.887 1.00 86.81 82 THR A CA 1
ATOM 634 C C . THR A 1 82 ? -21.048 8.367 17.266 1.00 86.81 82 THR A C 1
ATOM 636 O O . THR A 1 82 ? -22.057 8.625 17.922 1.00 86.81 82 THR A O 1
ATOM 639 N N . GLN A 1 83 ? -21.123 7.860 16.033 1.00 87.44 83 GLN A N 1
ATOM 640 C CA . GLN A 1 83 ? -22.392 7.536 15.378 1.00 87.44 83 GLN A CA 1
ATOM 641 C C . GLN A 1 83 ? -23.124 6.365 16.048 1.00 87.44 83 GLN A C 1
ATOM 643 O O . GLN A 1 83 ? -24.343 6.421 16.205 1.00 87.44 83 GLN A O 1
ATOM 648 N N . ALA A 1 84 ? -22.404 5.316 16.450 1.00 84.25 84 ALA A N 1
ATOM 649 C CA . ALA A 1 84 ? -22.970 4.159 17.136 1.00 84.25 84 ALA A CA 1
ATOM 650 C C . ALA A 1 84 ? -23.458 4.525 18.551 1.00 84.25 84 ALA A C 1
ATOM 652 O O . ALA A 1 84 ? -24.559 4.134 18.936 1.00 84.25 84 ALA A O 1
ATOM 653 N N . GLN A 1 85 ? -22.706 5.365 19.275 1.00 82.88 85 GLN A N 1
ATOM 654 C CA . GLN A 1 85 ? -23.096 5.940 20.569 1.00 82.88 85 GLN A CA 1
ATOM 655 C C . GLN A 1 85 ? -24.386 6.756 20.464 1.00 82.88 85 GLN A C 1
ATOM 657 O O . GLN A 1 85 ? -25.288 6.578 21.278 1.00 82.88 85 GLN A O 1
ATOM 662 N N . ALA A 1 86 ? -24.519 7.591 19.429 1.00 84.31 86 ALA A N 1
ATOM 663 C CA . ALA A 1 86 ? -25.739 8.362 19.190 1.00 84.31 86 ALA A CA 1
ATOM 664 C C . ALA A 1 86 ? -26.970 7.479 18.898 1.00 84.31 86 ALA A C 1
ATOM 666 O O . ALA A 1 86 ? -28.096 7.891 19.163 1.00 84.31 86 ALA A O 1
ATOM 667 N N . LYS A 1 87 ? -26.764 6.272 18.356 1.00 86.31 87 LYS A N 1
ATOM 668 C CA . LYS A 1 87 ? -27.826 5.309 18.022 1.00 86.31 87 LYS A CA 1
ATOM 669 C C . LYS A 1 87 ? -28.098 4.276 19.122 1.00 86.31 87 LYS A C 1
ATOM 671 O O . LYS A 1 87 ? -29.062 3.527 18.997 1.00 86.31 87 LYS A O 1
ATOM 676 N N . GLY A 1 88 ? -27.272 4.221 20.171 1.00 78.69 88 GLY A N 1
ATOM 677 C CA . GLY A 1 88 ? -27.347 3.183 21.205 1.00 78.69 88 GLY A CA 1
ATOM 678 C C . GLY A 1 88 ? -27.030 1.775 20.683 1.00 78.69 88 GLY A C 1
ATOM 679 O O . GLY A 1 88 ? -27.577 0.797 21.186 1.00 78.69 88 GLY A O 1
ATOM 680 N N . ASP A 1 89 ? -26.193 1.671 19.648 1.00 80.88 89 ASP A N 1
ATOM 681 C CA . ASP A 1 89 ? -25.903 0.409 18.962 1.00 80.88 89 ASP A CA 1
ATOM 682 C C . ASP A 1 89 ? -24.941 -0.474 19.793 1.00 80.88 89 ASP A C 1
ATOM 684 O O . ASP A 1 89 ? -23.883 0.003 20.212 1.00 80.88 89 ASP A O 1
ATOM 688 N N . PRO A 1 90 ? -25.233 -1.768 20.030 1.00 76.69 90 PRO A N 1
ATOM 689 C CA . PRO A 1 90 ? -24.328 -2.671 20.749 1.00 76.69 90 PRO A CA 1
ATOM 690 C C . PRO A 1 90 ? -22.958 -2.876 20.073 1.00 76.69 90 PRO A C 1
ATOM 692 O O . PRO A 1 90 ? -22.023 -3.348 20.724 1.00 76.69 90 PRO A O 1
ATOM 695 N N . VAL A 1 91 ? -22.792 -2.500 18.798 1.00 81.25 91 VAL A N 1
ATOM 696 C CA . VAL A 1 91 ? -21.519 -2.612 18.058 1.00 81.25 91 VAL A CA 1
ATOM 697 C C . VAL A 1 91 ? -20.410 -1.694 18.617 1.00 81.25 91 VAL A C 1
ATOM 699 O O . VAL A 1 91 ? -19.230 -1.919 18.337 1.00 81.25 91 VAL A O 1
ATOM 702 N N . ILE A 1 92 ? -20.738 -0.719 19.478 1.00 80.06 92 ILE A N 1
ATOM 703 C CA . ILE A 1 92 ? -19.770 0.205 20.112 1.00 80.06 92 ILE A CA 1
ATOM 704 C C . ILE A 1 92 ? -18.606 -0.542 20.778 1.00 80.06 92 ILE A C 1
ATOM 706 O O . ILE A 1 92 ? -17.449 -0.186 20.562 1.00 80.06 92 ILE A O 1
ATOM 710 N N . ALA A 1 93 ? -18.889 -1.608 21.534 1.00 79.88 93 ALA A N 1
ATOM 711 C CA . ALA A 1 93 ? -17.859 -2.356 22.259 1.00 79.88 93 ALA A CA 1
ATOM 712 C C . ALA A 1 93 ? -16.829 -3.007 21.315 1.00 79.88 93 ALA A C 1
ATOM 714 O O . ALA A 1 93 ? -15.640 -3.092 21.633 1.00 79.88 93 ALA A O 1
ATOM 715 N N . ILE A 1 94 ? -17.272 -3.434 20.129 1.00 83.56 94 ILE A N 1
ATOM 716 C CA . ILE A 1 94 ? -16.404 -4.014 19.101 1.00 83.56 94 ILE A CA 1
ATOM 717 C C . ILE A 1 94 ? -15.512 -2.915 18.513 1.00 83.56 94 ILE A C 1
ATOM 719 O O . ILE A 1 94 ? -14.289 -3.069 18.498 1.00 83.56 94 ILE A O 1
ATOM 723 N N . LEU A 1 95 ? -16.098 -1.778 18.130 1.00 81.00 95 LEU A N 1
ATOM 724 C CA . LEU A 1 95 ? -15.376 -0.643 17.542 1.00 81.00 95 LEU A CA 1
ATOM 725 C C . LEU A 1 95 ? -14.349 -0.031 18.508 1.00 81.00 95 LEU A C 1
ATOM 727 O O . LEU A 1 95 ? -13.233 0.303 18.106 1.00 81.00 95 LEU A O 1
ATOM 731 N N . GLU A 1 96 ? -14.677 0.072 19.797 1.00 82.19 96 GLU A N 1
ATOM 732 C CA . GLU A 1 96 ? -13.744 0.534 20.831 1.00 82.19 96 GLU A CA 1
ATOM 733 C C . GLU A 1 96 ? -12.561 -0.428 21.013 1.00 82.19 96 GLU A C 1
ATOM 735 O O . GLU A 1 96 ? -11.418 0.011 21.191 1.00 82.19 96 GLU A O 1
ATOM 740 N N . SER A 1 97 ? -12.805 -1.741 20.924 1.00 84.94 97 SER A N 1
ATOM 741 C CA . SER A 1 97 ? -11.743 -2.751 20.993 1.00 84.94 97 SER A CA 1
ATOM 742 C C . SER A 1 97 ? -10.795 -2.673 19.787 1.00 84.94 97 SER A C 1
ATOM 744 O O . SER A 1 97 ? -9.578 -2.799 19.946 1.00 84.94 97 SER A O 1
ATOM 746 N N . GLU A 1 98 ? -11.326 -2.413 18.589 1.00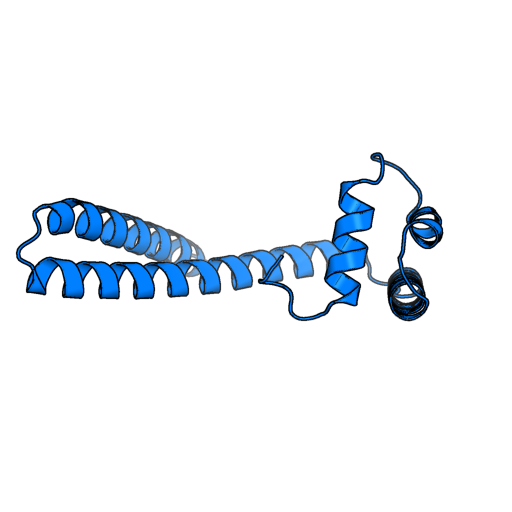 83.31 98 GLU A N 1
ATOM 747 C CA . GLU A 1 98 ? -10.544 -2.235 17.362 1.00 83.31 98 GLU A CA 1
ATOM 748 C C . GLU A 1 98 ? -9.710 -0.955 17.405 1.00 83.31 98 GLU A C 1
ATOM 750 O O . GLU A 1 98 ? -8.516 -0.980 17.088 1.00 83.31 98 GLU A O 1
ATOM 755 N N . LEU A 1 99 ? -10.298 0.149 17.877 1.00 82.50 99 LEU A N 1
ATOM 756 C CA . LEU A 1 99 ? -9.581 1.406 18.064 1.00 82.50 99 LEU A CA 1
ATOM 757 C C . LEU A 1 99 ? -8.427 1.243 19.064 1.00 82.50 99 LEU A C 1
ATOM 759 O O . LEU A 1 99 ? -7.320 1.716 18.797 1.00 82.50 99 LEU A O 1
ATOM 763 N N . ARG A 1 100 ? -8.652 0.541 20.183 1.00 84.75 100 ARG A N 1
ATOM 764 C CA . ARG A 1 100 ? -7.611 0.283 21.190 1.00 84.75 100 ARG A CA 1
ATOM 765 C C . ARG A 1 100 ? -6.454 -0.533 20.612 1.00 84.75 100 ARG A C 1
ATOM 767 O O . ARG A 1 100 ? -5.304 -0.120 20.736 1.00 84.75 100 ARG A O 1
ATOM 774 N N . LYS A 1 101 ? -6.749 -1.616 19.883 1.00 86.50 101 LYS A N 1
ATOM 775 C CA . LYS A 1 101 ? -5.726 -2.428 19.195 1.00 86.50 101 LYS A CA 1
ATOM 776 C C . LYS A 1 101 ? -4.879 -1.590 18.233 1.00 86.50 101 LYS A C 1
ATOM 778 O O . LYS A 1 101 ? -3.656 -1.717 18.221 1.00 86.50 101 LYS A O 1
ATOM 783 N N . LEU A 1 102 ? -5.507 -0.706 17.454 1.00 80.69 102 LEU A N 1
ATOM 784 C CA . LEU A 1 102 ? -4.795 0.187 16.533 1.00 80.69 102 LEU A CA 1
ATOM 785 C C . LEU A 1 102 ? -3.915 1.214 17.262 1.00 80.69 102 LEU A C 1
ATOM 787 O O . LEU A 1 102 ? -2.815 1.527 16.797 1.00 80.69 102 LEU A O 1
ATOM 791 N N . GLN A 1 103 ? -4.366 1.730 18.407 1.00 80.19 103 GLN A N 1
ATOM 792 C CA . GLN A 1 103 ? -3.584 2.650 19.236 1.00 80.19 103 GLN A CA 1
ATOM 793 C C . GLN A 1 103 ? -2.377 1.962 19.885 1.00 80.19 103 GLN A C 1
ATOM 795 O O . GLN A 1 103 ? -1.280 2.528 19.862 1.00 80.19 103 GLN A O 1
ATOM 800 N N . ASP A 1 104 ? -2.543 0.737 20.384 1.00 82.00 104 ASP A N 1
ATOM 801 C CA . ASP A 1 104 ? -1.461 -0.054 20.981 1.00 82.00 104 ASP A CA 1
ATOM 802 C C . ASP A 1 104 ? -0.388 -0.405 19.944 1.00 82.00 104 ASP A C 1
ATOM 804 O O . ASP A 1 104 ? 0.805 -0.194 20.177 1.00 82.00 104 ASP A O 1
ATOM 808 N N . GLN A 1 105 ? -0.800 -0.816 18.741 1.00 76.62 105 GLN A N 1
ATOM 809 C CA . GLN A 1 105 ? 0.112 -1.022 17.610 1.00 76.62 105 GLN A CA 1
ATOM 810 C C . GLN A 1 105 ? 0.875 0.263 17.250 1.00 76.62 105 GLN A C 1
ATOM 812 O O . GLN A 1 105 ? 2.082 0.233 17.006 1.00 76.62 105 GLN A O 1
ATOM 817 N N . ALA A 1 106 ? 0.206 1.421 17.263 1.00 70.50 106 ALA A N 1
ATOM 818 C CA . ALA A 1 106 ? 0.846 2.710 16.999 1.00 70.50 106 ALA A CA 1
ATOM 819 C C . ALA A 1 106 ? 1.794 3.166 18.124 1.00 70.50 106 ALA A C 1
ATOM 821 O O . ALA A 1 106 ? 2.698 3.974 17.881 1.00 70.50 106 ALA A O 1
ATOM 822 N N . ARG A 1 107 ? 1.584 2.696 19.358 1.00 71.94 107 ARG A N 1
ATOM 823 C CA . ARG A 1 107 ? 2.477 2.951 20.492 1.00 71.94 107 ARG A CA 1
ATOM 824 C C . ARG A 1 107 ? 3.713 2.060 20.430 1.00 71.94 107 ARG A C 1
ATOM 826 O O . ARG A 1 107 ? 4.806 2.584 20.598 1.00 71.94 107 ARG A O 1
ATOM 833 N N . ALA A 1 108 ? 3.560 0.779 20.093 1.00 70.62 108 ALA A N 1
ATOM 834 C CA . ALA A 1 108 ? 4.677 -0.149 19.907 1.00 70.62 108 ALA A CA 1
ATOM 835 C C . ALA A 1 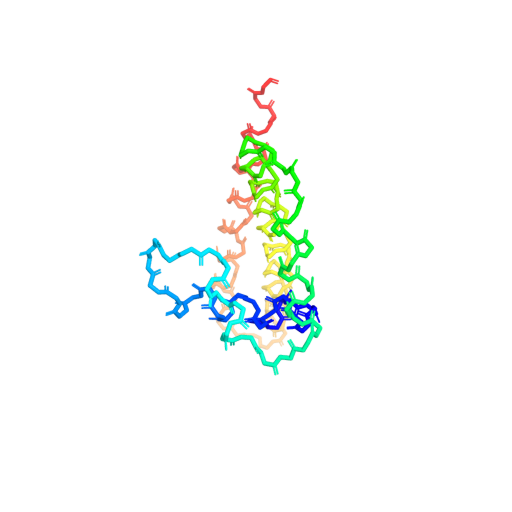108 ? 5.656 0.336 18.822 1.00 70.62 108 ALA A C 1
ATOM 837 O O . ALA A 1 108 ? 6.863 0.378 19.044 1.00 70.62 108 ALA A O 1
ATOM 838 N N . VAL A 1 109 ? 5.135 0.818 17.688 1.00 66.31 109 VAL A N 1
ATOM 839 C CA . VAL A 1 109 ? 5.963 1.372 16.601 1.00 66.31 109 VAL A CA 1
ATOM 840 C C . VAL A 1 109 ? 6.707 2.647 17.026 1.00 66.31 109 VAL A C 1
ATOM 842 O O . VAL A 1 109 ? 7.824 2.874 16.575 1.00 66.31 109 VAL A O 1
ATOM 845 N N . ARG A 1 110 ? 6.125 3.481 17.902 1.00 60.09 110 ARG A N 1
ATOM 846 C CA . ARG A 1 110 ? 6.798 4.681 18.438 1.00 60.09 110 ARG A CA 1
ATOM 847 C C . ARG A 1 110 ? 7.815 4.353 19.532 1.00 60.09 110 ARG A C 1
ATOM 849 O O . ARG A 1 110 ? 8.864 4.981 19.551 1.00 60.09 110 ARG A O 1
ATOM 856 N N . GLY A 1 111 ? 7.533 3.361 20.378 1.00 55.72 111 GLY A N 1
ATOM 857 C CA . GLY A 1 111 ? 8.451 2.879 21.416 1.00 55.72 111 GLY A CA 1
ATOM 858 C C . GLY A 1 111 ? 9.759 2.330 20.840 1.00 55.72 111 GLY A C 1
ATOM 859 O O . GLY A 1 111 ? 10.828 2.656 21.340 1.00 55.72 111 GLY A O 1
ATOM 860 N N . MET A 1 112 ? 9.688 1.617 19.710 1.00 50.34 112 MET A N 1
ATOM 861 C CA . MET A 1 112 ? 10.872 1.132 18.980 1.00 50.34 112 MET A CA 1
ATOM 862 C C . MET A 1 112 ? 11.734 2.251 18.366 1.00 50.34 112 MET A C 1
ATOM 864 O O . MET A 1 112 ? 12.897 2.024 18.048 1.00 50.34 112 MET A O 1
ATOM 868 N N . VAL A 1 113 ? 11.181 3.453 18.166 1.00 48.16 113 VAL A N 1
ATOM 869 C CA . VAL A 1 113 ? 11.919 4.616 17.634 1.00 48.16 113 VAL A CA 1
ATOM 870 C C . VAL A 1 113 ? 12.627 5.391 18.751 1.00 48.16 113 VAL A C 1
ATOM 872 O O . VAL A 1 113 ? 13.612 6.068 18.481 1.00 48.16 113 VAL A O 1
ATOM 875 N N . THR A 1 114 ? 12.155 5.284 19.997 1.00 48.97 114 THR A N 1
ATOM 876 C CA . THR A 1 114 ? 12.704 6.004 21.159 1.00 48.97 114 THR A CA 1
ATOM 877 C C . THR A 1 114 ? 13.785 5.247 21.937 1.00 48.97 114 THR A C 1
ATOM 879 O O . THR A 1 114 ? 14.421 5.853 22.788 1.00 48.97 114 THR A O 1
ATOM 882 N N . GLU A 1 115 ? 14.019 3.961 21.657 1.00 44.06 115 GLU A N 1
ATOM 883 C CA . GLU A 1 115 ? 15.083 3.147 22.284 1.00 44.06 115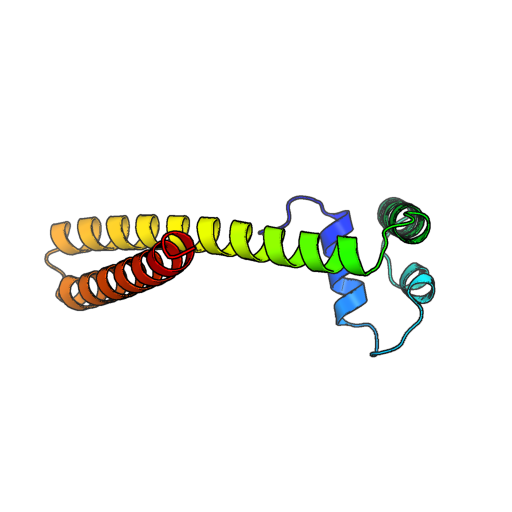 GLU A CA 1
ATOM 884 C C . GLU A 1 115 ? 16.381 3.076 21.446 1.00 44.06 115 GLU A C 1
ATOM 886 O O . GLU A 1 115 ? 17.074 2.061 21.451 1.00 44.06 115 GLU A O 1
ATOM 891 N N . ARG A 1 116 ? 16.725 4.137 20.705 1.00 39.00 116 ARG A N 1
ATOM 892 C CA . ARG A 1 116 ? 18.011 4.246 19.992 1.00 39.00 116 ARG A CA 1
ATOM 893 C C . ARG A 1 116 ? 18.908 5.316 20.583 1.00 39.00 116 ARG A C 1
ATOM 895 O O . ARG A 1 116 ? 18.396 6.435 20.801 1.00 39.00 116 ARG A O 1
#

pLDDT: mean 80.83, std 10.85, range [39.0, 91.38]

Sequence (116 aa):
EEDLAHPGLRALLGALRQAPAGVAPEALMAELPGEAERGLLAALLMEQASEADLHNQVTEWQKRYDIRRRKKQIRELSLAITQAQAKGDPVIAILESELRKLQDQARAVRGMVTER

Radius of gyration: 20.81 Å; chains: 1; bounding box: 49×23×48 Å